Protein AF-A0A9X9LAM5-F1 (afdb_monomer_lite)

Sequence (145 aa):
MKDALPVPGVVKYIASQLVYQTNGHLGNLDLSGADPWDLKADDHNITQGSNYHLMNLPSLERNRFLFRITMTPCGRKIDTCGSTLDFVAGIRDAIKAHQGLVDISILHGEISEENITLKDPTTDDDSHGMLIDFDCSVKSKGNVA

InterPro domains:
  IPR011009 Protein kinase-like domain superfamily [SSF56112] (88-140)
  IPR040976 Fungal-type protein kinase [PF17667] (61-141)

Secondary structure (DSSP, 8-state):
-GGGTTSTTBPEEEEEEEEEETHHHHTT---TT---------STTS-------------TT---EEEEEEEES--EEGGG-SSHHHHHHHHHHHHHHHHHHHHTTEE-S---GGGEEE---BTTB---EEE---TT-EE------

Structure (mmCIF, N/CA/C/O backbone):
data_AF-A0A9X9LAM5-F1
#
_entry.id   AF-A0A9X9LAM5-F1
#
loop_
_atom_site.group_PDB
_atom_site.id
_atom_site.type_symbol
_atom_site.label_atom_id
_atom_site.label_alt_id
_atom_site.label_comp_id
_atom_site.label_asym_id
_atom_site.label_entity_id
_atom_site.label_seq_id
_atom_site.pdbx_PDB_ins_code
_atom_site.Cartn_x
_atom_site.Cartn_y
_atom_site.Cartn_z
_atom_site.occupancy
_atom_site.B_iso_or_equiv
_atom_site.auth_seq_id
_atom_site.auth_comp_id
_atom_site.auth_asym_id
_atom_site.auth_atom_id
_atom_site.pdbx_PDB_model_num
ATOM 1 N N . MET A 1 1 ? -4.307 -4.038 -8.583 1.00 65.81 1 MET A N 1
ATOM 2 C CA . MET A 1 1 ? -4.343 -2.731 -7.892 1.00 65.81 1 MET A CA 1
ATOM 3 C C . MET A 1 1 ? -5.455 -1.800 -8.376 1.00 65.81 1 MET A C 1
ATOM 5 O O . MET A 1 1 ? -6.182 -1.320 -7.524 1.00 65.81 1 MET A O 1
ATOM 9 N N . LYS A 1 2 ? -5.663 -1.556 -9.686 1.00 79.06 2 LYS A N 1
ATOM 10 C CA . LYS A 1 2 ? -6.819 -0.741 -10.145 1.00 79.06 2 LYS A CA 1
ATOM 11 C C . LYS A 1 2 ? -8.158 -1.232 -9.578 1.00 79.06 2 LYS A C 1
ATOM 13 O O . LYS A 1 2 ? -8.992 -0.425 -9.199 1.00 79.06 2 LYS A O 1
ATOM 18 N N . ASP A 1 3 ? -8.303 -2.547 -9.452 1.00 84.94 3 ASP A N 1
ATOM 19 C CA . ASP A 1 3 ? -9.497 -3.183 -8.888 1.00 84.94 3 ASP A CA 1
ATOM 20 C C . ASP A 1 3 ? -9.655 -2.968 -7.374 1.00 84.94 3 ASP A C 1
ATOM 22 O O . ASP A 1 3 ? -10.760 -3.070 -6.866 1.00 84.94 3 ASP A O 1
ATOM 26 N N . ALA A 1 4 ? -8.568 -2.656 -6.662 1.00 85.44 4 ALA A N 1
ATOM 27 C CA . ALA A 1 4 ? -8.554 -2.420 -5.219 1.00 85.44 4 ALA A CA 1
ATOM 28 C C . ALA A 1 4 ? -8.877 -0.962 -4.841 1.00 85.44 4 ALA A C 1
ATOM 30 O O . ALA A 1 4 ? -9.205 -0.690 -3.693 1.00 85.44 4 ALA A O 1
ATOM 31 N N . LEU A 1 5 ? -8.809 -0.028 -5.801 1.00 84.94 5 LEU A N 1
ATOM 32 C CA . LEU A 1 5 ? -9.062 1.404 -5.585 1.00 84.94 5 LEU A CA 1
ATOM 33 C C . LEU A 1 5 ? -10.419 1.745 -4.938 1.00 84.94 5 LEU A C 1
ATOM 35 O O . LEU A 1 5 ? -10.466 2.746 -4.228 1.00 84.94 5 LEU A O 1
ATOM 39 N N . PRO A 1 6 ? -11.518 0.998 -5.170 1.00 87.88 6 PRO A N 1
ATOM 40 C CA . PRO A 1 6 ? -12.796 1.292 -4.524 1.00 87.88 6 PRO A CA 1
ATOM 41 C C . PRO A 1 6 ? -12.839 0.961 -3.026 1.00 87.88 6 PRO A C 1
ATOM 43 O O . PRO A 1 6 ? -13.796 1.353 -2.365 1.00 87.88 6 PRO A O 1
ATOM 46 N N . VAL A 1 7 ? -11.862 0.217 -2.494 1.00 91.56 7 VAL A N 1
ATOM 47 C CA . VAL A 1 7 ? -11.896 -0.285 -1.116 1.00 91.56 7 VAL A CA 1
ATOM 48 C C . VAL A 1 7 ? -11.420 0.797 -0.136 1.00 91.56 7 VAL A C 1
ATOM 50 O O . VAL A 1 7 ? -10.284 1.266 -0.251 1.00 91.56 7 VAL A O 1
ATOM 53 N N . PRO A 1 8 ? -12.239 1.189 0.859 1.00 91.94 8 PRO A N 1
ATOM 54 C CA . PRO A 1 8 ? -11.815 2.119 1.901 1.00 91.94 8 PRO A CA 1
ATOM 55 C C . PRO A 1 8 ? -10.593 1.607 2.672 1.00 91.94 8 PRO A C 1
ATOM 57 O O . PRO A 1 8 ? -10.478 0.417 2.960 1.00 91.94 8 PRO A O 1
ATOM 60 N N . GLY A 1 9 ? -9.674 2.511 3.012 1.00 91.69 9 GLY A N 1
ATOM 61 C CA . GLY A 1 9 ? -8.427 2.157 3.696 1.00 91.69 9 GLY A CA 1
ATOM 62 C C . GLY A 1 9 ? -7.372 1.499 2.795 1.00 91.69 9 GLY A C 1
ATOM 63 O O . GLY A 1 9 ? -6.294 1.168 3.276 1.00 91.69 9 GLY A O 1
ATOM 64 N N . VAL A 1 10 ? -7.621 1.346 1.490 1.00 93.38 10 VAL A N 1
ATOM 65 C CA . VAL A 1 10 ? -6.573 1.043 0.506 1.00 93.38 10 VAL A CA 1
ATOM 66 C C . VAL A 1 10 ? -6.015 2.340 -0.063 1.00 93.38 10 VAL A C 1
ATOM 68 O O . VAL A 1 10 ? -6.746 3.289 -0.350 1.00 93.38 10 VAL A O 1
ATOM 71 N N . VAL A 1 11 ? -4.700 2.384 -0.249 1.00 92.06 11 VAL A N 1
ATOM 72 C CA . VAL A 1 11 ? -4.032 3.548 -0.819 1.00 92.06 11 VAL A CA 1
ATOM 73 C C . VAL A 1 11 ? -4.478 3.890 -2.233 1.00 92.06 11 VAL A C 1
ATOM 75 O O . VAL A 1 11 ? -4.564 3.045 -3.128 1.00 92.06 11 VAL A O 1
ATOM 78 N N . LYS A 1 12 ? -4.708 5.185 -2.459 1.00 90.44 12 LYS A N 1
ATOM 79 C CA . LYS A 1 12 ? -5.106 5.698 -3.761 1.00 90.44 12 LYS A CA 1
ATOM 80 C C . LYS A 1 12 ? -3.877 6.042 -4.590 1.00 90.44 12 LYS A C 1
ATOM 82 O O . LYS A 1 12 ? -3.118 6.958 -4.277 1.00 90.44 12 LYS A O 1
ATOM 87 N N . TYR A 1 13 ? -3.723 5.341 -5.703 1.00 88.31 13 TYR A N 1
ATOM 88 C CA . TYR A 1 13 ? -2.733 5.663 -6.723 1.00 88.31 13 TYR A CA 1
ATOM 89 C C . TYR A 1 13 ? -3.216 6.822 -7.597 1.00 88.31 13 TYR A C 1
ATOM 91 O O . TYR A 1 13 ? -4.317 6.778 -8.144 1.00 88.31 13 TYR A O 1
ATOM 99 N N . ILE A 1 14 ? -2.378 7.847 -7.749 1.00 90.50 14 ILE A N 1
ATOM 100 C CA . ILE A 1 14 ? -2.637 9.007 -8.612 1.00 90.50 14 ILE A CA 1
ATOM 101 C C . ILE A 1 14 ? -2.035 8.770 -9.995 1.00 90.50 14 ILE A C 1
ATOM 103 O O . ILE A 1 14 ? -2.709 8.942 -11.008 1.00 90.50 14 ILE A O 1
ATOM 107 N N . ALA A 1 15 ? -0.756 8.395 -10.039 1.00 90.81 15 ALA A N 1
ATOM 108 C CA . ALA A 1 15 ? -0.011 8.259 -11.281 1.00 90.81 15 ALA A CA 1
ATOM 109 C C . ALA A 1 15 ? 1.136 7.254 -11.143 1.00 90.81 15 ALA A C 1
ATOM 111 O O . ALA A 1 15 ? 1.666 7.026 -10.055 1.00 90.81 15 ALA A O 1
ATOM 112 N N . SER A 1 16 ? 1.547 6.696 -12.278 1.00 91.19 16 SER A N 1
ATOM 113 C CA . SER A 1 16 ? 2.743 5.869 -12.414 1.00 91.19 16 SER A CA 1
ATOM 114 C C . SER A 1 16 ? 3.532 6.327 -13.633 1.00 91.19 16 SER A C 1
ATOM 116 O O . SER A 1 16 ? 2.947 6.542 -14.696 1.00 91.19 16 SER A O 1
ATOM 118 N N . GLN A 1 17 ? 4.847 6.433 -13.507 1.00 95.12 17 GLN A N 1
ATOM 119 C CA . GLN A 1 17 ? 5.741 6.851 -14.577 1.00 95.12 17 GLN A CA 1
ATOM 120 C C . GLN A 1 17 ? 6.937 5.909 -14.664 1.00 95.12 17 GLN A C 1
ATOM 122 O O . GLN A 1 17 ? 7.624 5.692 -13.670 1.00 95.12 17 GLN A O 1
ATOM 127 N N . LEU A 1 18 ? 7.224 5.393 -15.860 1.00 93.75 18 LEU A N 1
ATOM 128 C CA . LEU A 1 18 ? 8.497 4.732 -16.134 1.00 93.75 18 LEU A CA 1
ATOM 129 C C . LEU A 1 18 ? 9.602 5.795 -16.153 1.00 93.75 18 LEU A C 1
ATOM 131 O O . LEU A 1 18 ? 9.566 6.714 -16.969 1.00 93.75 18 LEU A O 1
ATOM 135 N N . VAL A 1 19 ? 10.554 5.685 -15.233 1.00 94.19 19 VAL A N 1
ATOM 136 C CA . VAL A 1 19 ? 11.710 6.586 -15.132 1.00 94.19 19 VAL A CA 1
ATOM 137 C C . VAL A 1 19 ? 12.876 6.039 -15.944 1.00 94.19 19 VAL A C 1
ATOM 139 O O . VAL A 1 19 ? 13.576 6.802 -16.601 1.00 94.19 19 VAL A O 1
ATOM 142 N N . TYR A 1 20 ? 13.088 4.722 -15.898 1.00 89.75 20 TYR A N 1
ATOM 143 C CA . TYR A 1 20 ? 14.235 4.090 -16.539 1.00 89.75 20 TYR A CA 1
ATOM 144 C C . TYR A 1 20 ? 13.970 2.623 -16.883 1.00 89.75 20 TYR A C 1
ATOM 146 O O . TYR A 1 20 ? 13.255 1.930 -16.161 1.00 89.75 20 TYR A O 1
ATOM 154 N N . GLN A 1 21 ? 14.593 2.144 -17.959 1.00 90.75 21 GLN A N 1
ATOM 155 C CA . GLN A 1 21 ? 14.597 0.742 -18.365 1.00 90.75 21 GLN A CA 1
ATOM 156 C C . GLN A 1 21 ? 16.011 0.343 -18.802 1.00 90.75 21 GLN A C 1
ATOM 158 O O . GLN A 1 21 ? 16.584 0.978 -19.688 1.00 90.75 21 GLN A O 1
ATOM 163 N N . THR A 1 22 ? 16.573 -0.718 -18.218 1.00 84.62 22 THR A N 1
ATOM 164 C CA . THR A 1 22 ? 17.973 -1.112 -18.477 1.00 84.62 22 THR A CA 1
ATOM 165 C C . THR A 1 22 ? 18.224 -1.469 -19.936 1.00 84.62 22 THR A C 1
ATOM 167 O O . THR A 1 22 ? 19.259 -1.094 -20.485 1.00 84.62 22 THR A O 1
ATOM 170 N N . ASN A 1 23 ? 17.273 -2.128 -20.606 1.00 81.81 23 ASN A N 1
ATOM 171 C CA . ASN A 1 23 ? 17.464 -2.526 -22.002 1.00 81.81 23 ASN A CA 1
ATOM 172 C C . ASN A 1 23 ? 17.602 -1.336 -22.957 1.00 81.81 23 ASN A C 1
ATOM 174 O O . ASN A 1 23 ? 18.235 -1.487 -23.997 1.00 81.81 23 ASN A O 1
ATOM 178 N N . GLY A 1 24 ? 17.078 -0.155 -22.608 1.00 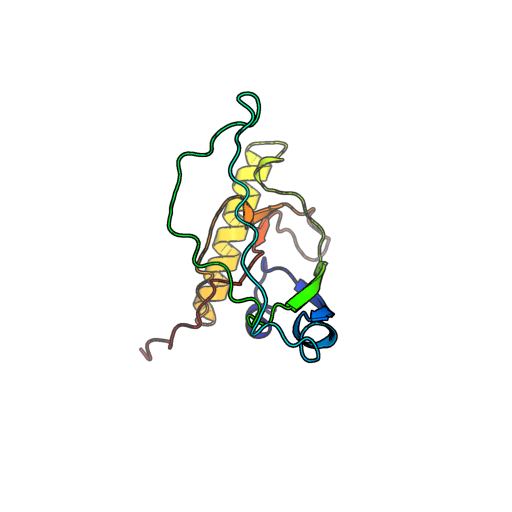78.88 24 GLY A N 1
ATOM 179 C CA . GLY A 1 24 ? 17.225 1.043 -23.439 1.00 78.88 24 GLY A CA 1
ATOM 180 C C . GLY A 1 24 ? 18.682 1.482 -23.629 1.00 78.88 24 GLY A C 1
ATOM 181 O O . GLY A 1 24 ? 19.004 2.093 -24.642 1.00 78.88 24 GLY A O 1
ATOM 182 N N . HIS A 1 25 ? 19.568 1.138 -22.688 1.00 71.31 25 HIS A N 1
ATOM 183 C CA . HIS A 1 25 ? 20.993 1.483 -22.746 1.00 71.31 25 HIS A CA 1
ATOM 184 C C . HIS A 1 25 ? 21.895 0.262 -22.936 1.00 71.31 25 HIS A C 1
ATOM 186 O O . HIS A 1 25 ? 22.922 0.365 -23.599 1.00 71.31 25 HIS A O 1
ATOM 192 N N . LEU A 1 26 ? 21.510 -0.892 -22.380 1.00 73.62 26 LEU A N 1
ATOM 193 C CA . LEU A 1 26 ? 22.290 -2.128 -22.473 1.00 73.62 26 LEU A CA 1
ATOM 194 C C . LEU A 1 26 ? 22.044 -2.901 -23.772 1.00 73.62 26 LEU A C 1
ATOM 196 O O . LEU A 1 26 ? 22.901 -3.675 -24.174 1.00 73.62 26 LEU A O 1
ATOM 200 N N . GLY A 1 27 ? 20.909 -2.694 -24.449 1.00 69.44 27 GLY A N 1
ATOM 201 C CA . GLY A 1 27 ? 20.518 -3.492 -25.619 1.00 69.44 27 GLY A CA 1
ATOM 202 C C . GLY A 1 27 ? 21.451 -3.379 -26.831 1.00 69.44 27 GLY A C 1
ATOM 203 O O . GLY A 1 27 ? 21.401 -4.236 -27.704 1.00 69.44 27 GLY A O 1
ATOM 204 N N . ASN A 1 28 ? 22.307 -2.353 -26.871 1.00 71.19 28 ASN A N 1
ATOM 205 C CA . ASN A 1 28 ? 23.302 -2.144 -27.930 1.00 71.19 28 ASN A CA 1
ATOM 206 C C . ASN A 1 28 ? 24.732 -2.514 -27.498 1.00 71.19 28 ASN A C 1
ATOM 208 O O . ASN A 1 28 ? 25.666 -2.315 -28.272 1.00 71.19 28 ASN A O 1
ATOM 212 N N . LEU A 1 29 ? 24.925 -2.982 -26.262 1.00 72.12 29 LEU A N 1
ATOM 213 C CA . LEU A 1 29 ? 26.231 -3.407 -25.768 1.00 72.12 29 LEU A CA 1
ATOM 214 C C . LEU A 1 29 ? 26.404 -4.901 -26.042 1.00 72.12 29 LEU A C 1
ATOM 216 O O . LEU A 1 29 ? 25.594 -5.714 -25.600 1.00 72.12 29 LEU A O 1
ATOM 220 N N . ASP A 1 30 ? 27.472 -5.259 -26.752 1.00 74.00 30 ASP A N 1
ATOM 221 C CA . ASP A 1 30 ? 27.915 -6.647 -26.835 1.00 74.00 30 ASP A CA 1
ATOM 222 C C . ASP A 1 30 ? 28.665 -7.000 -25.549 1.00 74.00 30 ASP A C 1
ATOM 224 O O . ASP A 1 30 ? 29.711 -6.433 -25.232 1.00 74.00 30 ASP A O 1
ATOM 228 N N . LEU A 1 31 ? 28.079 -7.911 -24.784 1.00 69.56 31 LEU A N 1
ATOM 229 C CA . LEU A 1 31 ? 28.568 -8.345 -23.481 1.00 69.56 31 LEU A CA 1
ATOM 230 C C . LEU A 1 31 ? 29.032 -9.804 -23.522 1.00 69.56 31 LEU A C 1
ATOM 232 O O . LEU A 1 31 ? 29.341 -10.376 -22.482 1.00 69.56 31 LEU A O 1
ATOM 236 N N . SER A 1 32 ? 29.104 -10.400 -24.718 1.00 71.31 32 SER A N 1
ATOM 237 C CA . SER A 1 32 ? 29.552 -11.782 -24.918 1.00 71.31 32 SER A CA 1
ATOM 238 C C . SER A 1 32 ? 31.000 -12.015 -24.473 1.00 71.31 32 SER A C 1
ATOM 240 O O . SER A 1 32 ? 31.347 -13.131 -24.096 1.00 71.31 32 SER A O 1
ATOM 242 N N . GLY A 1 33 ? 31.827 -10.962 -24.479 1.00 67.88 33 GLY A N 1
ATOM 243 C CA . GLY A 1 33 ? 33.208 -10.972 -23.986 1.00 67.88 33 GLY A CA 1
ATOM 244 C C . GLY A 1 33 ? 33.407 -10.309 -22.620 1.00 67.88 33 GLY A C 1
ATOM 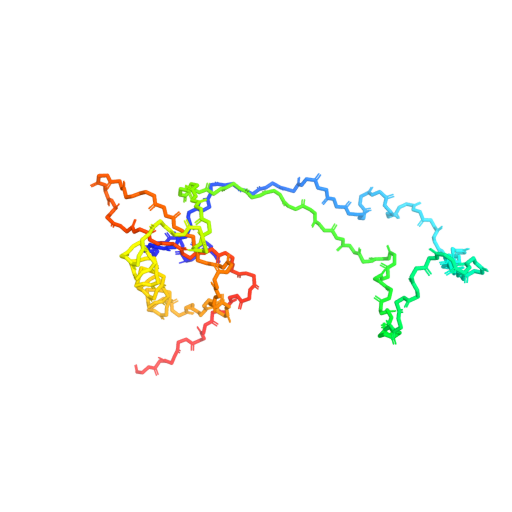245 O O . GLY A 1 33 ? 34.545 -10.022 -22.259 1.00 67.88 33 GLY A O 1
ATOM 246 N N . ALA A 1 34 ? 32.335 -9.986 -21.891 1.00 67.38 34 ALA A N 1
ATOM 247 C CA . ALA A 1 34 ? 32.446 -9.349 -20.584 1.00 67.38 34 ALA A CA 1
ATOM 248 C C . ALA A 1 34 ? 32.677 -10.399 -19.487 1.00 67.38 34 ALA A C 1
ATOM 250 O O . ALA A 1 34 ? 31.783 -11.187 -19.177 1.00 67.38 34 ALA A O 1
ATOM 251 N N . ASP A 1 35 ? 33.849 -10.364 -18.856 1.00 64.75 35 ASP A N 1
ATOM 252 C CA . ASP A 1 35 ? 34.126 -11.172 -17.670 1.00 64.75 35 ASP A CA 1
ATOM 253 C C . ASP A 1 35 ? 33.551 -10.499 -16.407 1.00 64.75 35 ASP A C 1
ATOM 255 O O . ASP A 1 35 ? 33.698 -9.282 -16.224 1.00 64.75 35 ASP A O 1
ATOM 259 N N . PRO A 1 36 ? 32.893 -11.251 -15.505 1.00 63.66 36 PRO A N 1
ATOM 260 C CA . PRO A 1 36 ? 32.488 -10.731 -14.207 1.00 63.66 36 PRO A CA 1
ATOM 261 C C . PRO A 1 36 ? 33.704 -10.233 -13.423 1.00 63.66 36 PRO A C 1
ATOM 263 O O . PRO A 1 36 ? 34.707 -10.933 -13.294 1.00 63.66 36 PRO A O 1
ATOM 266 N N . TRP A 1 37 ? 33.600 -9.033 -12.856 1.00 59.88 37 TRP A N 1
ATOM 267 C CA . TRP A 1 37 ? 34.627 -8.510 -11.962 1.00 59.88 37 TRP A CA 1
ATOM 268 C C . TRP A 1 37 ? 34.622 -9.323 -10.664 1.00 59.88 37 TRP A C 1
ATOM 270 O O . TRP A 1 37 ? 33.724 -9.171 -9.834 1.00 59.88 37 TRP A O 1
ATOM 280 N N . ASP A 1 38 ? 35.620 -10.188 -10.494 1.00 61.12 38 ASP A N 1
ATOM 281 C CA . ASP A 1 38 ? 35.855 -10.921 -9.251 1.00 61.12 38 ASP A CA 1
ATOM 282 C C . ASP A 1 38 ? 36.633 -10.022 -8.280 1.00 61.12 38 ASP A C 1
ATOM 284 O O . ASP A 1 38 ? 37.861 -9.918 -8.330 1.00 61.12 38 ASP A O 1
ATOM 288 N N . LEU A 1 39 ? 35.903 -9.307 -7.420 1.00 59.97 39 LEU A N 1
ATOM 289 C CA . LEU A 1 39 ? 36.478 -8.547 -6.309 1.00 59.97 39 LEU A CA 1
ATOM 290 C C . LEU A 1 39 ? 36.966 -9.525 -5.233 1.00 59.97 39 LEU A C 1
ATOM 292 O O . LEU A 1 39 ? 36.333 -9.709 -4.192 1.00 59.97 39 LEU A O 1
ATOM 296 N N . LYS A 1 40 ? 38.118 -10.152 -5.472 1.00 55.47 40 LYS A N 1
ATOM 297 C CA . LYS A 1 40 ? 38.845 -10.850 -4.414 1.00 55.47 40 LYS A CA 1
ATOM 298 C C . LYS A 1 40 ? 39.429 -9.804 -3.475 1.00 55.47 40 LYS A C 1
ATOM 300 O O . LYS A 1 40 ? 40.325 -9.049 -3.841 1.00 55.47 40 LYS A O 1
ATOM 305 N N . ALA A 1 41 ? 38.868 -9.720 -2.274 1.00 52.34 41 ALA A N 1
ATOM 306 C CA . ALA A 1 41 ? 39.404 -8.889 -1.208 1.00 52.34 41 ALA A CA 1
ATOM 307 C C . ALA A 1 41 ? 40.733 -9.491 -0.718 1.00 52.34 41 ALA A C 1
ATOM 309 O O . ALA A 1 41 ? 40.735 -10.317 0.193 1.00 52.34 41 ALA A O 1
ATOM 310 N N . ASP A 1 42 ? 41.848 -9.089 -1.331 1.00 56.91 42 ASP A N 1
ATOM 311 C CA . ASP A 1 42 ? 43.199 -9.385 -0.827 1.00 56.91 42 ASP A CA 1
ATOM 312 C C . ASP A 1 42 ? 43.625 -8.428 0.305 1.00 56.91 42 ASP A C 1
ATOM 314 O O . ASP A 1 42 ? 44.607 -8.686 0.998 1.00 56.91 42 ASP A O 1
ATOM 318 N N . ASP A 1 43 ? 42.856 -7.366 0.573 1.00 53.44 43 ASP A N 1
ATOM 319 C CA . ASP A 1 43 ? 43.098 -6.471 1.705 1.00 53.44 43 ASP A CA 1
ATOM 320 C C . ASP A 1 43 ? 42.287 -6.894 2.938 1.00 53.44 43 ASP A C 1
ATOM 322 O O . ASP A 1 43 ? 41.056 -6.831 2.969 1.00 53.44 43 ASP A O 1
ATOM 326 N N . HIS A 1 44 ? 43.002 -7.257 4.006 1.00 54.00 44 HIS A N 1
ATOM 327 C CA . HIS A 1 44 ? 42.494 -7.689 5.318 1.00 54.00 44 HIS A CA 1
ATOM 328 C C . HIS A 1 44 ? 41.610 -6.672 6.079 1.00 54.00 44 HIS A C 1
ATOM 330 O O . HIS A 1 44 ? 41.291 -6.900 7.244 1.00 54.00 44 HIS A O 1
ATOM 336 N N . ASN A 1 45 ? 41.195 -5.567 5.452 1.00 52.97 45 ASN A N 1
ATOM 337 C CA . ASN A 1 45 ? 40.407 -4.498 6.076 1.00 52.97 45 ASN A CA 1
ATOM 338 C C . ASN A 1 45 ? 39.007 -4.303 5.471 1.00 52.97 45 ASN A C 1
ATOM 340 O O . ASN A 1 45 ? 38.292 -3.393 5.890 1.00 52.97 45 ASN A O 1
ATOM 344 N N . ILE A 1 46 ? 38.582 -5.144 4.523 1.00 55.84 46 ILE A N 1
ATOM 345 C CA . ILE A 1 46 ? 37.199 -5.146 4.025 1.00 55.84 46 ILE A CA 1
ATOM 346 C C . ILE A 1 46 ? 36.491 -6.381 4.579 1.00 55.84 46 ILE A C 1
ATOM 348 O O . ILE A 1 46 ? 36.976 -7.504 4.460 1.00 55.84 46 ILE A O 1
ATOM 352 N N . THR A 1 47 ? 35.352 -6.170 5.239 1.00 51.25 47 THR A N 1
ATOM 353 C CA . THR A 1 47 ? 34.580 -7.222 5.904 1.00 51.25 47 THR A CA 1
ATOM 354 C C . THR A 1 47 ? 34.209 -8.314 4.898 1.00 51.25 47 THR A C 1
ATOM 356 O O . THR A 1 47 ? 33.456 -8.070 3.956 1.00 51.25 47 THR A O 1
ATOM 359 N N . GLN A 1 48 ? 34.733 -9.527 5.090 1.00 46.69 48 GLN A N 1
ATOM 360 C CA . GLN A 1 48 ? 34.345 -10.689 4.296 1.00 46.69 48 GLN A CA 1
ATOM 361 C C . GLN A 1 48 ? 32.915 -11.093 4.666 1.00 46.69 48 GLN A C 1
ATOM 363 O O . GLN A 1 48 ? 32.669 -11.689 5.714 1.00 46.69 48 GLN A O 1
ATOM 368 N N . GLY A 1 49 ? 31.955 -10.761 3.804 1.00 41.72 49 GLY A N 1
ATOM 369 C CA . GLY A 1 49 ? 30.608 -11.316 3.877 1.00 41.72 49 GLY A CA 1
ATOM 370 C C . GLY A 1 49 ? 30.641 -12.795 3.494 1.00 41.72 49 GLY A C 1
ATOM 371 O O . GLY A 1 49 ? 30.657 -13.135 2.316 1.00 41.72 49 GLY A O 1
ATOM 372 N N . SER A 1 50 ? 30.648 -13.688 4.480 1.00 38.28 50 SER A N 1
ATOM 373 C CA . SER A 1 50 ? 30.697 -15.148 4.317 1.00 38.28 50 SER A CA 1
ATOM 374 C C . SER A 1 50 ? 29.345 -15.776 3.946 1.00 38.28 50 SER A C 1
ATOM 376 O O . SER A 1 50 ? 28.999 -16.854 4.418 1.00 38.28 50 SER A O 1
ATOM 378 N N . ASN A 1 51 ? 28.580 -15.128 3.067 1.00 38.22 51 ASN A N 1
ATOM 379 C CA . ASN A 1 51 ? 27.394 -15.721 2.455 1.00 38.22 51 ASN A CA 1
ATOM 380 C C . ASN A 1 51 ? 27.590 -15.790 0.943 1.00 38.22 51 ASN A C 1
ATOM 382 O O . ASN A 1 51 ? 27.059 -14.987 0.181 1.00 38.22 51 ASN A O 1
ATOM 386 N N . TYR A 1 52 ? 28.320 -16.817 0.512 1.00 42.97 52 TYR A N 1
ATOM 387 C CA . TYR A 1 52 ? 28.244 -17.357 -0.842 1.00 42.97 52 TYR A CA 1
ATOM 388 C C . TYR A 1 52 ? 26.886 -18.056 -1.035 1.00 42.97 52 TYR A C 1
ATOM 390 O O . TYR A 1 52 ? 26.803 -19.211 -1.440 1.00 42.97 52 TYR A O 1
ATOM 398 N N . HIS A 1 53 ? 25.774 -17.364 -0.779 1.00 41.06 53 HIS A N 1
ATOM 399 C CA . HIS A 1 53 ? 24.572 -17.737 -1.501 1.00 41.06 53 HIS A CA 1
ATOM 400 C C . HIS A 1 53 ? 24.912 -17.412 -2.944 1.00 41.06 53 HIS A C 1
ATOM 402 O O . HIS A 1 53 ? 25.002 -16.230 -3.267 1.00 41.06 53 HIS A O 1
ATOM 408 N N . LEU A 1 54 ? 25.218 -18.451 -3.735 1.00 41.28 54 LEU A N 1
ATOM 409 C CA . LEU A 1 54 ? 25.500 -18.400 -5.165 1.00 41.28 54 LEU A CA 1
ATOM 410 C C . LEU A 1 54 ? 24.682 -17.245 -5.729 1.00 41.28 54 LEU A C 1
ATOM 412 O O . LEU A 1 54 ? 23.450 -17.343 -5.792 1.00 41.28 54 LEU A O 1
ATOM 416 N N . MET A 1 55 ? 25.333 -16.100 -5.962 1.00 41.09 55 MET A N 1
ATOM 417 C CA . MET A 1 55 ? 24.640 -14.979 -6.554 1.00 41.09 55 MET A CA 1
ATOM 418 C C . MET A 1 55 ? 24.215 -15.556 -7.891 1.00 41.09 55 MET A C 1
ATOM 420 O O . MET A 1 55 ? 25.057 -15.824 -8.746 1.00 41.09 55 MET A O 1
ATOM 424 N N . ASN A 1 56 ? 22.916 -15.793 -8.064 1.00 45.25 56 ASN A N 1
ATOM 425 C CA . ASN A 1 56 ? 22.317 -15.684 -9.376 1.00 45.25 56 ASN A CA 1
ATOM 426 C C . ASN A 1 56 ? 22.623 -14.247 -9.773 1.00 45.25 56 ASN A C 1
ATOM 428 O O . ASN A 1 56 ? 21.824 -13.354 -9.485 1.00 45.25 56 ASN A O 1
ATOM 432 N N . LEU A 1 57 ? 23.839 -14.016 -10.287 1.00 47.84 57 LEU A N 1
ATOM 433 C CA . LEU A 1 57 ? 24.275 -12.741 -10.804 1.00 47.84 57 LEU A CA 1
ATOM 434 C C . LEU A 1 57 ? 23.134 -12.375 -11.739 1.00 47.84 57 LEU A C 1
ATOM 436 O O . LEU A 1 57 ? 22.859 -13.161 -12.652 1.00 47.84 57 LEU A O 1
ATOM 440 N N . PRO A 1 58 ? 22.354 -11.321 -11.440 1.00 52.22 58 PRO A N 1
ATOM 441 C CA . PRO A 1 58 ? 21.242 -10.979 -12.298 1.00 52.22 58 PRO A CA 1
ATOM 442 C C . PRO A 1 58 ? 21.875 -10.814 -13.664 1.00 52.22 58 PRO A C 1
ATOM 444 O O . PRO A 1 58 ? 22.765 -9.969 -13.797 1.00 52.22 58 PRO A O 1
ATOM 447 N N . SER A 1 59 ? 21.506 -11.697 -14.600 1.00 57.31 59 SER A N 1
ATOM 448 C CA . SER A 1 59 ? 22.135 -11.735 -15.911 1.00 57.31 59 SER A CA 1
ATOM 449 C C . SER A 1 59 ? 22.190 -10.302 -16.407 1.00 57.31 59 SER A C 1
ATOM 451 O O . SER A 1 59 ? 21.254 -9.527 -16.184 1.00 57.31 59 SER A O 1
ATOM 453 N N . LEU A 1 60 ? 23.301 -9.898 -17.013 1.00 59.03 60 LEU A N 1
ATOM 454 C CA . LEU A 1 60 ? 23.403 -8.543 -17.551 1.00 59.03 60 LEU A CA 1
ATOM 455 C C . LEU A 1 60 ? 22.299 -8.276 -18.606 1.00 59.03 60 LEU A C 1
ATOM 457 O O . LEU A 1 60 ? 21.960 -7.136 -18.899 1.00 59.03 60 LEU A O 1
ATOM 461 N N . GLU A 1 61 ? 21.664 -9.354 -19.071 1.00 64.75 61 GLU A N 1
ATOM 462 C CA . GLU A 1 61 ? 20.467 -9.452 -19.906 1.00 64.75 61 GLU A CA 1
ATOM 463 C C . GLU A 1 61 ? 19.130 -9.177 -19.181 1.00 64.75 61 GLU A C 1
ATOM 465 O O . GLU A 1 61 ? 18.089 -9.027 -19.826 1.00 64.75 61 GLU A O 1
ATOM 470 N N . ARG A 1 62 ? 19.098 -9.137 -17.841 1.00 74.50 62 ARG A N 1
ATOM 471 C CA . ARG A 1 62 ? 17.863 -8.937 -17.073 1.00 74.50 62 ARG A CA 1
ATOM 472 C C . ARG A 1 62 ? 17.371 -7.509 -17.255 1.00 74.50 62 ARG A C 1
ATOM 474 O O . ARG A 1 62 ? 17.903 -6.570 -16.663 1.00 74.50 62 ARG A O 1
ATOM 481 N N . ASN A 1 63 ? 16.271 -7.375 -17.987 1.00 84.19 63 ASN A N 1
ATOM 482 C CA . ASN A 1 63 ? 15.585 -6.105 -18.160 1.00 84.19 63 ASN A CA 1
ATOM 483 C C . ASN A 1 63 ? 14.937 -5.649 -16.845 1.00 84.19 63 ASN A C 1
ATOM 485 O O . ASN A 1 63 ? 13.994 -6.276 -16.357 1.00 84.19 63 ASN A O 1
ATOM 489 N N . ARG A 1 64 ? 15.446 -4.565 -16.258 1.00 87.00 64 ARG A N 1
ATOM 490 C CA . ARG A 1 64 ? 14.904 -3.939 -15.051 1.00 87.00 64 ARG A CA 1
ATOM 491 C C . ARG A 1 64 ? 14.226 -2.633 -15.413 1.00 87.00 64 ARG A C 1
ATOM 493 O O . ARG A 1 64 ? 14.676 -1.901 -16.293 1.00 87.00 64 ARG A O 1
ATOM 500 N N . PHE A 1 65 ? 13.177 -2.328 -14.666 1.00 90.94 65 PHE A N 1
ATOM 501 C CA . PHE A 1 65 ? 12.381 -1.127 -14.829 1.00 90.94 65 PHE A CA 1
ATOM 502 C C . PHE A 1 65 ? 12.392 -0.357 -13.516 1.00 90.94 65 PHE A C 1
ATOM 504 O O . PHE A 1 65 ? 12.178 -0.939 -12.455 1.00 90.94 65 PHE A O 1
ATOM 511 N N . LEU A 1 66 ? 12.627 0.948 -13.592 1.00 91.75 66 LEU A N 1
ATOM 512 C CA . LEU A 1 66 ? 12.436 1.867 -12.482 1.00 91.75 66 LEU A CA 1
ATOM 513 C C . LEU A 1 66 ? 11.137 2.622 -12.724 1.00 91.75 66 LEU A C 1
ATOM 515 O O . LEU A 1 66 ? 11.054 3.439 -13.645 1.00 91.75 66 LEU A O 1
ATOM 519 N N . PHE A 1 67 ? 10.137 2.364 -11.892 1.00 92.31 67 PHE A N 1
ATOM 520 C CA . PHE A 1 67 ? 8.888 3.110 -11.901 1.00 92.31 67 PHE A CA 1
ATOM 521 C C . PHE A 1 67 ? 8.855 4.095 -10.739 1.00 92.31 67 PHE A C 1
ATOM 523 O O . PHE A 1 67 ? 9.261 3.781 -9.624 1.00 92.31 67 PHE A O 1
ATOM 530 N N . ARG A 1 68 ? 8.333 5.290 -11.005 1.00 93.75 68 ARG A N 1
ATOM 531 C CA . ARG A 1 68 ? 7.906 6.237 -9.984 1.00 93.75 68 ARG A CA 1
ATOM 532 C C . ARG A 1 68 ? 6.400 6.157 -9.852 1.00 93.75 68 ARG A C 1
ATOM 534 O O . ARG A 1 68 ? 5.676 6.271 -10.838 1.00 93.75 68 ARG A O 1
ATOM 541 N N . ILE A 1 69 ? 5.953 6.016 -8.621 1.00 90.69 69 ILE A N 1
ATOM 542 C CA . ILE A 1 69 ? 4.552 5.935 -8.254 1.00 90.69 69 ILE A CA 1
ATOM 543 C C . ILE A 1 69 ? 4.212 7.158 -7.399 1.00 90.69 69 ILE A C 1
ATOM 545 O O . ILE A 1 69 ? 4.994 7.565 -6.543 1.00 90.69 69 ILE A O 1
ATOM 549 N N . THR A 1 70 ? 3.052 7.760 -7.643 1.00 92.31 70 THR A N 1
ATOM 550 C CA . THR A 1 70 ? 2.516 8.865 -6.842 1.00 92.31 70 THR A CA 1
ATOM 551 C C . THR A 1 70 ? 1.189 8.440 -6.235 1.00 92.31 70 THR A C 1
ATOM 553 O O . THR A 1 70 ? 0.312 7.950 -6.949 1.00 92.31 70 THR A O 1
ATOM 556 N N . MET A 1 71 ? 1.048 8.618 -4.923 1.00 90.88 71 MET A N 1
ATOM 557 C CA . MET A 1 71 ? -0.049 8.076 -4.117 1.00 90.88 71 MET A CA 1
ATOM 558 C C . MET A 1 71 ? -0.564 9.117 -3.122 1.00 90.88 71 MET A C 1
ATOM 560 O O . MET A 1 71 ? 0.129 10.088 -2.820 1.00 90.88 71 MET A O 1
ATOM 564 N N . THR A 1 72 ? -1.788 8.922 -2.636 1.00 89.75 72 THR A N 1
ATOM 565 C CA . THR A 1 72 ? -2.438 9.789 -1.648 1.00 89.75 72 THR A CA 1
ATOM 566 C C . THR A 1 72 ? -3.373 8.987 -0.732 1.00 89.75 72 THR A C 1
ATOM 568 O O . THR A 1 72 ? -3.939 7.987 -1.188 1.00 89.75 72 THR A O 1
ATOM 571 N N . PRO A 1 73 ? -3.587 9.427 0.521 1.00 87.88 73 PRO A N 1
ATOM 572 C CA . PRO A 1 73 ? -2.827 10.462 1.232 1.00 87.88 73 PRO A CA 1
ATOM 573 C C . PRO A 1 73 ? -1.384 10.033 1.519 1.00 87.88 73 PRO A C 1
ATOM 575 O O . PRO A 1 73 ? -1.069 8.845 1.562 1.00 87.88 73 PRO A O 1
ATOM 578 N N . CYS A 1 74 ? -0.498 11.017 1.687 1.00 85.44 74 CYS A N 1
ATOM 579 C CA . CYS A 1 74 ? 0.818 10.754 2.257 1.00 85.44 74 CYS A CA 1
ATOM 580 C C . CYS A 1 74 ? 0.618 10.438 3.736 1.00 85.44 74 CYS A C 1
ATOM 582 O O . CYS A 1 74 ? -0.055 11.192 4.439 1.00 85.44 74 CYS A O 1
ATOM 584 N N . GLY A 1 75 ? 1.181 9.331 4.190 1.00 89.50 75 GLY A N 1
ATOM 585 C CA . GLY A 1 75 ? 1.137 8.963 5.590 1.00 89.50 75 GLY A CA 1
ATOM 586 C C . GLY A 1 75 ? 2.519 8.621 6.118 1.00 89.50 75 GLY A C 1
ATOM 587 O O . GLY A 1 75 ? 3.531 8.752 5.429 1.00 89.50 75 GLY A O 1
ATOM 588 N N . ARG A 1 76 ? 2.546 8.195 7.372 1.00 92.81 76 ARG A N 1
ATOM 589 C CA . ARG A 1 76 ? 3.745 7.807 8.110 1.00 92.81 76 ARG A CA 1
ATOM 590 C C . ARG A 1 76 ? 3.670 6.333 8.477 1.00 92.81 76 ARG A C 1
ATOM 592 O O . ARG A 1 76 ? 2.584 5.793 8.645 1.00 92.81 76 ARG A O 1
ATOM 599 N N . LYS A 1 77 ? 4.816 5.677 8.608 1.00 91.19 77 LYS A N 1
ATOM 600 C CA . LYS A 1 77 ? 4.873 4.264 8.997 1.00 91.19 77 LYS A CA 1
ATOM 601 C C . LYS A 1 77 ? 4.201 4.025 10.351 1.00 91.19 77 LYS A C 1
ATOM 603 O O . LYS A 1 77 ? 4.209 4.911 11.214 1.00 91.19 77 LYS A O 1
ATOM 608 N N . ILE A 1 78 ? 3.629 2.837 10.540 1.00 93.69 78 ILE A N 1
ATOM 609 C CA . ILE A 1 78 ? 2.933 2.496 11.786 1.00 93.69 78 ILE A CA 1
ATOM 610 C C . ILE A 1 78 ? 3.862 2.452 13.008 1.00 93.69 78 ILE A C 1
ATOM 612 O O . ILE A 1 78 ? 3.428 2.793 14.106 1.00 93.69 78 ILE A O 1
ATOM 616 N N . ASP A 1 79 ? 5.142 2.130 12.813 1.00 90.00 79 ASP A N 1
ATOM 617 C CA . ASP A 1 79 ? 6.184 2.142 13.851 1.00 90.00 79 ASP A CA 1
ATOM 618 C C . ASP A 1 79 ? 6.432 3.541 14.454 1.00 90.00 79 ASP A C 1
ATOM 620 O O . ASP A 1 79 ? 6.944 3.668 15.565 1.00 90.00 79 ASP A O 1
ATOM 624 N N . THR A 1 80 ? 6.003 4.603 13.766 1.00 93.50 80 THR A N 1
ATOM 625 C CA . THR A 1 80 ? 6.086 5.986 14.254 1.00 93.50 80 THR A CA 1
ATOM 626 C C . THR A 1 80 ? 4.903 6.398 15.131 1.00 93.50 80 THR A C 1
ATOM 628 O O . THR A 1 80 ? 4.798 7.575 15.487 1.00 93.50 80 THR A O 1
ATOM 631 N N . CYS A 1 81 ? 3.966 5.493 15.442 1.00 92.75 81 CYS A N 1
ATOM 632 C CA . CYS A 1 81 ? 2.750 5.802 16.200 1.00 92.75 81 CYS A CA 1
ATOM 633 C C . CYS A 1 81 ? 3.047 6.614 17.477 1.00 92.75 81 CYS A C 1
ATOM 635 O O . CYS A 1 81 ? 3.968 6.302 18.229 1.00 92.75 81 CYS A O 1
ATOM 637 N N . GLY A 1 82 ? 2.260 7.668 17.730 1.00 91.00 82 GLY A N 1
ATOM 638 C CA . GLY A 1 82 ? 2.481 8.550 18.884 1.00 91.00 82 GLY A CA 1
ATOM 639 C C . GLY A 1 82 ? 1.813 8.047 20.163 1.00 91.00 82 GLY A C 1
ATOM 640 O O . GLY A 1 82 ? 2.135 8.498 21.260 1.00 91.00 82 GLY A O 1
ATOM 641 N N . SER A 1 83 ? 0.865 7.119 20.027 1.00 94.38 83 SER A N 1
ATOM 642 C CA . SER A 1 83 ? 0.092 6.560 21.127 1.00 94.38 83 SER A CA 1
ATOM 643 C C . SER A 1 83 ? -0.328 5.119 20.831 1.00 94.38 83 SER A C 1
ATOM 645 O O . SER A 1 83 ? -0.407 4.698 19.675 1.00 94.38 83 SER A O 1
ATOM 647 N N . THR A 1 84 ? -0.673 4.362 21.876 1.00 96.00 84 THR A N 1
ATOM 648 C CA . THR A 1 84 ? -1.296 3.036 21.719 1.00 96.00 84 THR A CA 1
ATOM 649 C C . THR A 1 84 ? -2.598 3.117 20.921 1.00 96.00 84 THR A C 1
ATOM 651 O O . THR A 1 84 ? -2.914 2.197 20.171 1.00 96.00 84 THR A O 1
ATOM 654 N N . LEU A 1 85 ? -3.346 4.217 21.053 1.00 94.62 85 LEU A N 1
ATOM 655 C CA . LEU A 1 85 ? -4.585 4.416 20.310 1.00 94.62 85 LEU A CA 1
ATOM 656 C C . LEU A 1 85 ? -4.316 4.566 18.808 1.00 94.62 85 LEU A C 1
ATOM 658 O O . LEU A 1 85 ? -4.996 3.910 18.025 1.00 94.62 85 LEU A O 1
ATOM 662 N N . ASP A 1 86 ? -3.307 5.351 18.417 1.00 93.50 86 ASP A N 1
ATOM 663 C CA . ASP A 1 86 ? -2.894 5.512 17.014 1.00 93.50 86 ASP A CA 1
ATOM 664 C C . ASP A 1 86 ? -2.534 4.159 16.399 1.00 93.50 86 ASP A C 1
ATOM 666 O O . ASP A 1 86 ? -2.971 3.831 15.298 1.00 93.50 86 ASP A O 1
ATOM 670 N N . PHE A 1 87 ? -1.757 3.358 17.132 1.00 94.94 87 PHE A N 1
ATOM 671 C CA . PHE A 1 87 ? -1.331 2.033 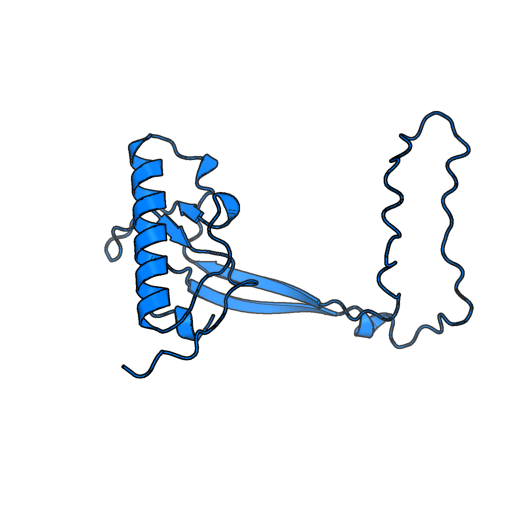16.694 1.00 94.94 87 PHE A CA 1
ATOM 672 C C . PHE A 1 87 ? -2.523 1.093 16.484 1.00 94.94 87 PHE A C 1
ATOM 674 O O . PHE A 1 87 ? -2.680 0.500 15.416 1.00 94.94 87 PHE A O 1
ATOM 681 N N . VAL A 1 88 ? -3.405 0.990 17.484 1.00 96.06 88 VAL A N 1
ATOM 682 C CA . VAL A 1 88 ? -4.588 0.122 17.414 1.00 96.06 88 VAL A CA 1
ATOM 683 C C . VAL A 1 88 ? -5.553 0.592 16.324 1.00 96.06 88 VAL A C 1
ATOM 685 O O . VAL A 1 88 ? -6.106 -0.245 15.610 1.00 96.06 88 VAL A O 1
ATOM 688 N N . ALA A 1 89 ? -5.739 1.904 16.153 1.00 95.38 89 ALA A N 1
ATOM 689 C CA . ALA A 1 89 ? -6.556 2.462 15.079 1.00 95.38 89 ALA A CA 1
ATOM 690 C C . ALA A 1 89 ? -5.966 2.134 13.698 1.00 95.38 89 ALA A C 1
ATOM 692 O O . ALA A 1 89 ? -6.692 1.654 12.829 1.00 95.38 89 ALA A O 1
ATOM 693 N N . GLY A 1 90 ? -4.649 2.292 13.531 1.00 94.75 90 GLY A N 1
ATOM 694 C CA . GLY A 1 90 ? -3.934 1.940 12.306 1.00 94.75 90 GLY A CA 1
ATOM 695 C C . GLY A 1 90 ? -4.098 0.471 11.915 1.00 94.75 90 GLY A C 1
ATOM 696 O O . GLY A 1 90 ? -4.499 0.174 10.790 1.00 94.75 90 GLY A O 1
ATOM 697 N N . ILE A 1 91 ? -3.863 -0.453 12.856 1.00 95.25 91 ILE A N 1
ATOM 698 C CA . ILE A 1 91 ? -4.043 -1.896 12.620 1.00 95.25 91 ILE A CA 1
ATOM 699 C C . ILE A 1 91 ? -5.504 -2.228 12.319 1.00 95.25 91 ILE A C 1
ATOM 701 O O . ILE A 1 91 ? -5.785 -2.966 11.376 1.00 95.25 91 ILE A O 1
ATOM 705 N N . ARG A 1 92 ? -6.450 -1.690 13.099 1.00 95.81 92 ARG A N 1
ATOM 706 C CA . ARG A 1 92 ? -7.888 -1.905 12.883 1.00 95.81 92 ARG A CA 1
ATOM 707 C C . ARG A 1 92 ? -8.288 -1.521 11.462 1.00 95.81 92 ARG A C 1
ATOM 709 O O . ARG A 1 92 ? -9.013 -2.271 10.811 1.00 95.81 92 ARG A O 1
ATOM 716 N N . ASP A 1 93 ? -7.835 -0.366 10.993 1.00 96.06 93 ASP A N 1
ATOM 717 C CA . ASP A 1 93 ? -8.205 0.145 9.678 1.00 96.06 93 ASP A CA 1
ATOM 718 C C . ASP A 1 93 ? -7.520 -0.645 8.555 1.00 96.06 93 ASP A C 1
ATOM 720 O O . ASP A 1 93 ? -8.163 -0.938 7.549 1.00 96.06 93 ASP A O 1
ATOM 724 N N . ALA A 1 94 ? -6.284 -1.114 8.760 1.00 94.69 94 ALA A N 1
ATOM 725 C CA . ALA A 1 94 ? -5.631 -2.049 7.844 1.00 94.69 94 ALA A CA 1
ATOM 726 C C . ALA A 1 94 ? -6.380 -3.391 7.736 1.00 94.69 94 ALA A C 1
ATOM 728 O O . ALA A 1 94 ? -6.570 -3.910 6.636 1.00 94.69 94 ALA A O 1
ATOM 729 N N . ILE A 1 95 ? -6.869 -3.937 8.856 1.00 95.19 95 ILE A N 1
ATOM 730 C CA . ILE A 1 95 ? -7.689 -5.160 8.859 1.00 95.19 95 ILE A CA 1
ATOM 731 C C . ILE A 1 95 ? -8.989 -4.934 8.082 1.00 95.19 95 ILE A C 1
ATOM 733 O O . ILE A 1 95 ? -9.341 -5.759 7.241 1.00 95.19 95 ILE A O 1
ATOM 737 N N . LYS A 1 96 ? -9.682 -3.812 8.313 1.00 96.25 96 LYS A N 1
ATOM 738 C CA . LYS A 1 96 ? -10.906 -3.459 7.574 1.00 96.25 96 LYS A CA 1
ATOM 739 C C . LYS A 1 96 ? -10.650 -3.301 6.075 1.00 96.25 96 LYS A C 1
ATOM 741 O O . LYS A 1 96 ? -11.424 -3.812 5.271 1.00 96.25 96 LYS A O 1
ATOM 746 N N . ALA A 1 97 ? -9.555 -2.641 5.699 1.00 95.38 97 ALA A N 1
ATOM 747 C CA . ALA A 1 97 ? -9.148 -2.513 4.304 1.00 95.38 97 ALA A CA 1
ATOM 748 C C . ALA A 1 97 ? -8.904 -3.891 3.673 1.00 95.38 97 ALA A C 1
ATOM 750 O O . ALA A 1 97 ? -9.380 -4.168 2.575 1.00 95.38 97 ALA A O 1
ATOM 751 N N . HIS A 1 98 ? -8.229 -4.796 4.388 1.00 95.56 98 HIS A N 1
ATOM 752 C CA . HIS A 1 98 ? -8.023 -6.163 3.918 1.00 95.56 98 HIS A CA 1
ATOM 753 C C . HIS A 1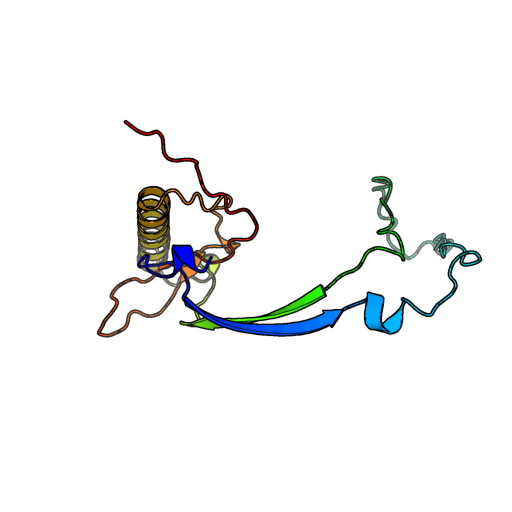 98 ? -9.331 -6.952 3.782 1.00 95.56 98 HIS A C 1
ATOM 755 O O . HIS A 1 98 ? -9.506 -7.665 2.800 1.00 95.56 98 HIS A O 1
ATOM 761 N N . GLN A 1 99 ? -10.269 -6.805 4.721 1.00 95.31 99 GLN A N 1
ATOM 762 C CA . GLN A 1 99 ? -11.599 -7.413 4.613 1.00 95.31 99 GLN A CA 1
ATOM 763 C C . GLN A 1 99 ? -12.320 -6.943 3.344 1.00 95.31 99 GLN A C 1
ATOM 765 O O . GLN A 1 99 ? -12.768 -7.774 2.560 1.00 95.31 99 GLN A O 1
ATOM 770 N N . GLY A 1 100 ? -12.322 -5.634 3.077 1.00 95.44 100 GLY A N 1
ATOM 771 C CA . GLY A 1 100 ? -12.909 -5.093 1.851 1.00 95.44 100 GLY A CA 1
ATOM 772 C C . GLY A 1 100 ? -12.210 -5.570 0.571 1.00 95.44 100 GLY A C 1
ATOM 773 O O . GLY A 1 100 ? -12.861 -5.735 -0.458 1.00 95.44 100 GLY A O 1
ATOM 774 N N . LEU A 1 101 ? -10.900 -5.848 0.616 1.00 95.19 101 LEU A N 1
ATOM 775 C CA . LEU A 1 101 ? -10.186 -6.494 -0.493 1.00 95.19 101 LEU A CA 1
ATOM 776 C C . LEU A 1 101 ? -10.664 -7.934 -0.709 1.00 95.19 101 LEU A C 1
ATOM 778 O O . LEU A 1 101 ? -10.891 -8.341 -1.849 1.00 95.19 101 LEU A O 1
ATOM 782 N N . VAL A 1 102 ? -10.843 -8.700 0.369 1.00 94.75 102 VAL A N 1
ATOM 783 C CA . VAL A 1 102 ? -11.328 -10.084 0.299 1.00 94.75 102 VAL A CA 1
ATOM 784 C C . VAL A 1 102 ? -12.741 -10.141 -0.285 1.00 94.75 102 VAL A C 1
ATOM 786 O O . VAL A 1 102 ? -13.005 -11.016 -1.111 1.00 94.75 102 VAL A O 1
ATOM 789 N N . ASP A 1 103 ? -13.604 -9.175 0.042 1.00 94.94 103 ASP A N 1
ATOM 790 C CA . ASP A 1 103 ? -14.964 -9.070 -0.512 1.00 94.94 103 ASP A CA 1
ATOM 791 C C . ASP A 1 103 ? -14.971 -8.937 -2.044 1.00 94.94 103 ASP A C 1
ATOM 793 O O . ASP A 1 103 ? -15.873 -9.433 -2.721 1.00 94.94 103 ASP A O 1
ATOM 797 N N . ILE A 1 104 ? -13.926 -8.333 -2.618 1.00 93.81 104 ILE A N 1
ATOM 798 C CA . ILE A 1 104 ? -13.719 -8.235 -4.071 1.00 93.81 104 ILE A CA 1
ATOM 799 C C . ILE A 1 104 ? -12.732 -9.285 -4.608 1.00 93.81 104 ILE A C 1
ATOM 801 O O . ILE A 1 104 ? -12.185 -9.136 -5.703 1.00 93.81 104 ILE A O 1
ATOM 805 N N . SER A 1 105 ? -12.521 -10.371 -3.856 1.00 94.19 105 SER A N 1
ATOM 806 C CA . SER A 1 105 ? -11.648 -11.501 -4.205 1.00 94.19 105 SER A CA 1
ATOM 807 C C . SER A 1 105 ? -10.180 -11.114 -4.423 1.00 94.19 105 SER A C 1
ATOM 809 O O . SER A 1 105 ? -9.496 -11.670 -5.284 1.00 94.19 105 SER A O 1
ATOM 811 N N . ILE A 1 106 ? -9.668 -10.161 -3.646 1.00 94.56 106 ILE A N 1
ATOM 812 C CA . ILE A 1 106 ? -8.254 -9.775 -3.629 1.00 94.56 106 ILE A CA 1
ATOM 813 C C . ILE A 1 106 ? -7.664 -10.118 -2.264 1.00 94.56 106 ILE A C 1
ATOM 815 O O . ILE A 1 106 ? -8.119 -9.638 -1.233 1.00 94.56 106 ILE A O 1
ATOM 819 N N . LEU A 1 107 ? -6.600 -10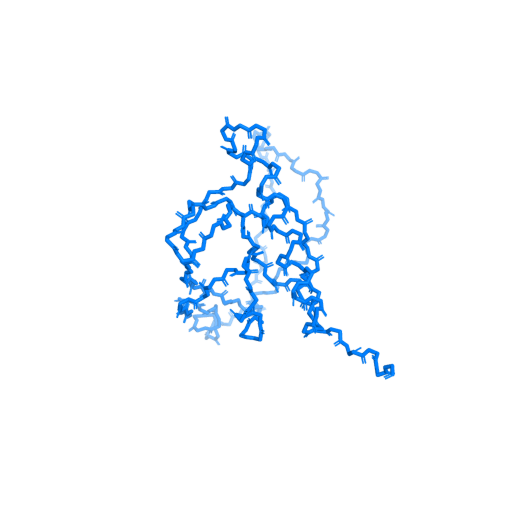.914 -2.259 1.00 94.75 107 LEU A N 1
ATOM 820 C CA . LEU A 1 107 ? -5.758 -11.108 -1.088 1.00 94.75 107 LEU A CA 1
ATOM 821 C C . LEU A 1 107 ? -4.533 -10.200 -1.219 1.00 94.75 107 LEU A C 1
ATOM 823 O O . LEU A 1 107 ? -3.834 -10.260 -2.227 1.00 94.75 107 LEU A O 1
ATOM 827 N N . HIS A 1 108 ? -4.261 -9.388 -0.196 1.00 94.12 108 HIS A N 1
ATOM 828 C CA . HIS A 1 108 ? -3.081 -8.514 -0.155 1.00 94.12 108 HIS A CA 1
ATOM 829 C C . HIS A 1 108 ? -1.755 -9.285 -0.263 1.00 94.12 108 HIS A C 1
ATOM 831 O O . HIS A 1 108 ? -0.824 -8.834 -0.921 1.00 94.12 108 HIS A O 1
ATOM 837 N N . GLY A 1 109 ? -1.682 -10.460 0.369 1.00 91.50 109 GLY A N 1
ATOM 838 C CA . GLY A 1 109 ? -0.515 -11.345 0.343 1.00 91.50 109 GLY A CA 1
ATOM 839 C C . GLY A 1 109 ? 0.527 -11.023 1.413 1.00 91.50 109 GLY A C 1
ATOM 840 O O . GLY A 1 109 ? 1.049 -11.947 2.023 1.00 91.50 109 GLY A O 1
ATOM 841 N N . GLU A 1 110 ? 0.761 -9.741 1.708 1.00 91.81 110 GLU A N 1
ATOM 842 C CA . GLU A 1 110 ? 1.794 -9.328 2.673 1.00 91.81 110 GLU A CA 1
ATOM 843 C C . GLU A 1 110 ? 1.315 -8.245 3.638 1.00 91.81 110 GLU A C 1
ATOM 845 O O . GLU A 1 110 ? 1.475 -7.051 3.397 1.00 91.81 110 GLU A O 1
ATOM 850 N N . ILE A 1 111 ? 0.692 -8.671 4.737 1.00 91.56 111 ILE A N 1
ATOM 851 C CA . ILE A 1 111 ? 0.314 -7.776 5.835 1.00 91.56 111 ILE A CA 1
ATOM 852 C C . ILE A 1 111 ? 1.472 -7.722 6.832 1.00 91.56 111 ILE A C 1
ATOM 854 O O . ILE A 1 111 ? 1.766 -8.711 7.503 1.00 91.56 111 ILE A O 1
ATOM 858 N N . SER A 1 112 ? 2.123 -6.567 6.918 1.00 91.81 112 SER A N 1
ATOM 859 C CA . SER A 1 112 ? 3.276 -6.305 7.782 1.00 91.81 112 SER A CA 1
ATOM 860 C C . SER A 1 112 ? 3.244 -4.860 8.286 1.00 91.81 112 SER A C 1
ATOM 862 O O . SER A 1 112 ? 2.483 -4.038 7.776 1.00 91.81 112 SER A O 1
ATOM 864 N N . GLU A 1 113 ? 4.073 -4.533 9.278 1.00 91.38 113 GLU A N 1
ATOM 865 C CA . GLU A 1 113 ? 4.204 -3.154 9.770 1.00 91.38 113 GLU A CA 1
ATOM 866 C C . GLU A 1 113 ? 4.685 -2.176 8.686 1.00 91.38 113 GLU A C 1
ATOM 868 O O . GLU A 1 113 ? 4.260 -1.025 8.661 1.00 91.38 113 GLU A O 1
ATOM 873 N N . GLU A 1 114 ? 5.498 -2.650 7.739 1.00 91.88 114 GLU A N 1
ATOM 874 C CA . GLU A 1 114 ? 6.020 -1.845 6.628 1.00 91.88 114 GLU A CA 1
ATOM 875 C C . GLU A 1 114 ? 4.939 -1.489 5.598 1.00 91.88 114 GLU A C 1
ATOM 877 O O . GLU A 1 114 ? 5.019 -0.447 4.948 1.00 91.88 114 GLU A O 1
ATOM 882 N N . ASN A 1 115 ? 3.894 -2.316 5.499 1.00 93.88 115 ASN A N 1
ATOM 883 C CA . ASN A 1 115 ? 2.807 -2.154 4.531 1.00 93.88 115 ASN A CA 1
ATOM 884 C C . ASN A 1 115 ? 1.552 -1.510 5.136 1.00 93.88 115 ASN A C 1
ATOM 886 O O . ASN A 1 115 ? 0.530 -1.359 4.459 1.00 93.88 115 ASN A O 1
ATOM 890 N N . ILE A 1 116 ? 1.627 -1.084 6.401 1.00 95.06 116 ILE A N 1
ATOM 891 C CA . ILE A 1 116 ? 0.579 -0.317 7.069 1.00 95.06 116 ILE A CA 1
ATOM 892 C C . ILE A 1 116 ? 1.081 1.101 7.324 1.00 95.06 116 ILE A C 1
ATOM 894 O O . ILE A 1 116 ? 2.063 1.345 8.022 1.00 95.06 116 ILE A O 1
ATOM 898 N N . THR A 1 117 ? 0.353 2.063 6.772 1.00 95.19 117 THR A N 1
ATOM 899 C CA . THR A 1 117 ? 0.649 3.485 6.905 1.00 95.19 117 THR A CA 1
ATOM 900 C C . THR A 1 117 ? -0.425 4.164 7.748 1.00 95.19 117 THR A C 1
ATOM 902 O O . THR A 1 117 ? -1.618 4.004 7.495 1.00 95.19 117 THR A O 1
ATOM 905 N N . LEU A 1 118 ? -0.004 4.955 8.731 1.00 95.44 118 LEU A N 1
ATOM 906 C CA . LEU A 1 118 ? -0.855 5.885 9.459 1.00 95.44 118 LEU A CA 1
ATOM 907 C C . LEU A 1 118 ? -1.073 7.155 8.641 1.00 95.44 118 LEU A C 1
ATOM 909 O O . LEU A 1 118 ? -0.131 7.708 8.073 1.00 95.44 118 LEU A O 1
ATOM 913 N N . LYS A 1 119 ? -2.299 7.657 8.631 1.00 93.38 119 LYS A N 1
ATOM 914 C CA . LYS A 1 119 ? -2.675 8.917 7.992 1.00 93.38 119 LYS A CA 1
ATOM 915 C C . LYS A 1 119 ? -3.516 9.756 8.940 1.00 93.38 119 LYS A C 1
ATOM 917 O O . LYS A 1 119 ? -4.155 9.232 9.852 1.00 93.38 119 LYS A O 1
ATOM 922 N N . ASP A 1 120 ? -3.519 11.055 8.687 1.00 90.19 120 ASP A N 1
ATOM 923 C CA . ASP A 1 120 ? -4.427 11.950 9.382 1.00 90.19 120 ASP A CA 1
ATOM 924 C C . ASP A 1 120 ? -5.836 11.794 8.791 1.00 90.19 120 ASP A C 1
ATOM 926 O O . ASP A 1 120 ? -5.985 11.800 7.561 1.00 90.19 120 ASP A O 1
ATOM 930 N N . PRO A 1 121 ? -6.867 11.639 9.639 1.00 88.75 121 PRO A N 1
ATOM 931 C CA . PRO A 1 121 ? -8.241 11.568 9.173 1.00 88.75 121 PRO A CA 1
ATOM 932 C C . PRO A 1 121 ? -8.651 12.896 8.527 1.00 88.75 121 PRO A C 1
ATOM 934 O O . PRO A 1 121 ? -8.160 13.975 8.870 1.00 88.75 121 PRO A O 1
ATOM 937 N N . THR A 1 122 ? -9.582 12.819 7.586 1.00 87.81 122 THR A N 1
ATOM 938 C CA . THR A 1 122 ? -10.140 13.967 6.864 1.00 87.81 122 THR A CA 1
ATOM 939 C C . THR A 1 122 ? -11.630 14.109 7.166 1.00 87.81 122 THR A C 1
ATOM 941 O O . THR A 1 122 ? -12.217 13.274 7.849 1.00 87.81 122 THR A O 1
ATOM 944 N N . THR A 1 12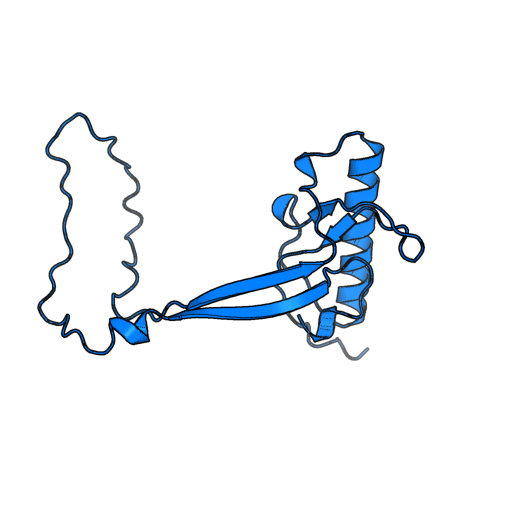3 ? -12.274 15.158 6.648 1.00 87.50 123 THR A N 1
ATOM 945 C CA . THR A 1 123 ? -13.729 15.341 6.805 1.00 87.50 123 THR A CA 1
ATOM 946 C C . THR A 1 123 ? -14.544 14.193 6.216 1.00 87.50 123 THR A C 1
ATOM 948 O O . THR A 1 123 ? -15.638 13.921 6.700 1.00 87.50 123 THR A O 1
ATOM 951 N N . ASP A 1 124 ? -14.003 13.528 5.194 1.00 86.88 124 ASP A N 1
ATOM 952 C CA . ASP A 1 124 ? -14.707 12.513 4.410 1.00 86.88 124 ASP A CA 1
ATOM 953 C C . ASP A 1 124 ? -14.255 11.086 4.763 1.00 86.88 124 ASP A C 1
ATOM 955 O O . ASP A 1 124 ? -14.810 10.114 4.253 1.00 86.88 124 ASP A O 1
ATOM 959 N N . ASP A 1 125 ? -13.229 10.953 5.607 1.00 87.88 125 ASP A N 1
ATOM 960 C CA . ASP A 1 125 ? -12.579 9.685 5.924 1.00 87.88 125 ASP A CA 1
ATOM 961 C C . ASP A 1 125 ? -11.975 9.735 7.330 1.00 87.88 125 ASP A C 1
ATOM 963 O O . ASP A 1 125 ? -10.952 10.384 7.553 1.00 87.88 125 ASP A O 1
ATOM 967 N N . ASP A 1 126 ? -12.611 9.039 8.270 1.00 90.00 126 ASP A N 1
ATOM 968 C CA . ASP A 1 126 ? -12.204 8.951 9.673 1.00 90.00 126 ASP A CA 1
ATOM 969 C C . ASP A 1 126 ? -11.156 7.857 9.932 1.00 90.00 126 ASP A C 1
ATOM 971 O O . ASP A 1 126 ? -10.776 7.618 11.082 1.00 90.00 126 ASP A O 1
ATOM 975 N N . SER A 1 127 ? -10.678 7.175 8.885 1.00 92.06 127 SER A N 1
ATOM 976 C CA . SER A 1 127 ? -9.651 6.154 9.044 1.00 92.06 127 SER A CA 1
ATOM 977 C C . SER A 1 127 ? -8.284 6.767 9.338 1.00 92.06 127 SER A C 1
ATOM 979 O O . SER A 1 127 ? -7.845 7.745 8.733 1.00 92.06 127 SER A O 1
ATOM 981 N N . HIS A 1 128 ? -7.586 6.133 10.270 1.00 93.25 128 HIS A N 1
ATOM 982 C CA . HIS A 1 128 ? -6.238 6.482 10.698 1.00 93.25 128 HIS A CA 1
ATOM 983 C C . HIS A 1 128 ? -5.187 5.582 10.054 1.00 93.25 128 HIS A C 1
ATOM 985 O O . HIS A 1 128 ? -4.010 5.926 10.058 1.00 93.25 128 HIS A O 1
ATOM 991 N N . GLY A 1 129 ? -5.586 4.421 9.530 1.00 94.38 129 GLY A N 1
ATOM 992 C CA . GLY A 1 129 ? -4.703 3.461 8.873 1.00 94.38 129 GLY A CA 1
ATOM 993 C C . GLY A 1 129 ? -5.038 3.253 7.402 1.00 94.38 129 GLY A C 1
ATOM 994 O O . GLY A 1 129 ? -6.167 3.468 6.957 1.00 94.38 129 GLY A O 1
ATOM 995 N N . MET A 1 130 ? -4.037 2.819 6.644 1.00 94.62 130 MET A N 1
ATOM 996 C CA . MET A 1 130 ? -4.159 2.506 5.229 1.00 94.62 130 MET A CA 1
ATOM 997 C C . MET A 1 130 ? -3.170 1.412 4.818 1.00 94.62 130 MET A C 1
ATOM 999 O O . MET A 1 130 ? -2.014 1.435 5.243 1.00 94.62 130 MET A O 1
ATOM 1003 N N . LEU A 1 131 ? -3.612 0.486 3.965 1.00 94.75 131 LEU A N 1
ATOM 1004 C CA . LEU A 1 131 ? -2.755 -0.527 3.347 1.00 94.75 131 LEU A CA 1
ATOM 1005 C C . LEU A 1 131 ? -2.074 0.004 2.086 1.00 94.75 131 LEU A C 1
ATOM 1007 O O . LEU A 1 131 ? -2.720 0.605 1.218 1.00 94.75 131 LEU A O 1
ATOM 1011 N N . ILE A 1 132 ? -0.777 -0.271 1.989 1.00 93.88 132 ILE A N 1
ATOM 1012 C CA . ILE A 1 132 ? 0.081 0.004 0.836 1.00 93.88 132 ILE A CA 1
ATOM 1013 C C . ILE A 1 132 ? 0.761 -1.287 0.371 1.00 93.88 132 ILE A C 1
ATOM 1015 O O . ILE A 1 132 ? 0.679 -2.295 1.052 1.00 93.88 132 ILE A O 1
ATOM 1019 N N . ASP A 1 133 ? 1.469 -1.206 -0.756 1.00 91.38 133 ASP A N 1
ATOM 1020 C CA . ASP A 1 133 ? 2.280 -2.292 -1.322 1.00 91.38 133 ASP A CA 1
ATOM 1021 C C . ASP A 1 133 ? 1.505 -3.575 -1.686 1.00 91.38 133 ASP A C 1
ATOM 1023 O O . ASP A 1 133 ? 1.232 -4.452 -0.877 1.00 91.38 133 ASP A O 1
ATOM 1027 N N . PHE A 1 134 ? 1.174 -3.697 -2.972 1.00 91.62 134 PHE A N 1
ATOM 1028 C CA . PHE A 1 134 ? 0.351 -4.787 -3.504 1.00 91.62 134 PHE A CA 1
ATOM 1029 C C . PHE A 1 134 ? 1.152 -5.718 -4.422 1.00 91.62 134 PHE A C 1
ATOM 1031 O O . PHE A 1 134 ? 0.560 -6.420 -5.249 1.00 91.62 134 PHE A O 1
ATOM 1038 N N . ASP A 1 135 ? 2.482 -5.720 -4.324 1.00 90.44 135 ASP A N 1
ATOM 1039 C CA . ASP A 1 135 ? 3.333 -6.493 -5.235 1.00 90.44 135 ASP A CA 1
ATOM 1040 C C . ASP A 1 135 ? 3.149 -8.010 -5.053 1.00 90.44 135 ASP A C 1
ATOM 1042 O O . ASP A 1 135 ? 3.212 -8.769 -6.024 1.00 90.44 135 ASP A O 1
ATOM 1046 N N . CYS A 1 136 ? 2.790 -8.443 -3.842 1.00 91.94 136 CYS A N 1
ATOM 1047 C CA . CYS A 1 136 ? 2.458 -9.832 -3.511 1.00 91.94 136 CYS A CA 1
ATOM 1048 C C . CYS A 1 136 ? 0.948 -10.137 -3.536 1.00 91.94 136 CYS A C 1
ATOM 1050 O O . CYS A 1 136 ? 0.517 -11.223 -3.137 1.00 91.94 136 CYS A O 1
ATOM 1052 N N . SER A 1 137 ? 0.121 -9.202 -4.015 1.00 93.19 137 SER A N 1
ATOM 1053 C CA . SER A 1 137 ? -1.329 -9.388 -4.041 1.00 93.19 137 SER A CA 1
ATOM 1054 C C . SER A 1 137 ? -1.781 -10.366 -5.116 1.00 93.19 137 SER A C 1
ATOM 1056 O O . SER A 1 137 ? -1.346 -10.322 -6.268 1.00 93.19 137 SER A O 1
ATOM 1058 N N . VAL A 1 138 ? -2.755 -11.202 -4.765 1.00 93.19 138 VAL A N 1
ATOM 1059 C CA . VAL A 1 138 ? -3.341 -12.194 -5.668 1.00 93.19 138 VAL A CA 1
ATOM 1060 C C . VAL A 1 138 ? -4.850 -12.023 -5.748 1.00 93.19 138 VAL A C 1
ATOM 1062 O O . VAL A 1 138 ? -5.529 -11.811 -4.745 1.00 93.19 138 VAL A O 1
ATOM 1065 N N . LYS A 1 139 ? -5.399 -12.139 -6.958 1.00 91.12 139 LYS A N 1
ATOM 1066 C CA . LYS A 1 139 ? -6.843 -12.305 -7.128 1.00 91.12 139 LYS A CA 1
ATOM 1067 C C . LYS A 1 139 ? -7.189 -13.757 -6.839 1.00 91.12 139 LYS A C 1
ATOM 1069 O O . LYS A 1 139 ? -6.710 -14.646 -7.546 1.00 91.12 139 LYS A O 1
ATOM 1074 N N . SER A 1 140 ? -8.012 -14.006 -5.827 1.00 81.75 140 SER A N 1
ATOM 1075 C CA . SER A 1 140 ? -8.599 -15.327 -5.667 1.00 81.75 140 SER A CA 1
ATOM 1076 C C . SER A 1 140 ? -9.633 -15.526 -6.777 1.00 81.75 140 SER A C 1
ATOM 1078 O O . SER A 1 140 ? -10.357 -14.609 -7.170 1.00 81.75 140 SER A O 1
ATOM 1080 N N . LYS A 1 141 ? -9.688 -16.732 -7.347 1.00 68.31 141 LYS A N 1
ATOM 1081 C CA . LYS A 1 141 ? -10.884 -17.133 -8.085 1.00 68.31 141 LYS A CA 1
ATOM 1082 C C . LYS A 1 141 ? -11.937 -17.331 -7.009 1.00 68.31 141 LYS A C 1
ATOM 1084 O O . LYS A 1 141 ? -11.784 -18.251 -6.210 1.00 68.31 141 LYS A O 1
ATOM 1089 N N . GLY A 1 142 ? -12.915 -16.431 -6.932 1.00 56.56 142 GLY A N 1
ATOM 1090 C CA . GLY A 1 142 ? -13.997 -16.553 -5.964 1.00 56.56 142 GLY A CA 1
ATOM 1091 C C . GLY A 1 142 ? -14.540 -17.980 -5.992 1.00 56.56 142 GLY A C 1
ATOM 1092 O O . GLY A 1 142 ? -14.803 -18.520 -7.071 1.00 56.56 142 GLY A O 1
ATOM 1093 N N . ASN A 1 143 ? -14.660 -18.612 -4.825 1.00 45.25 143 ASN A N 1
ATOM 1094 C CA . ASN A 1 143 ? -15.506 -19.789 -4.735 1.00 45.25 143 ASN A CA 1
ATOM 1095 C C . ASN A 1 143 ? -16.911 -19.306 -5.087 1.00 45.25 143 ASN A C 1
ATOM 1097 O O . ASN A 1 143 ? -17.492 -18.504 -4.359 1.00 45.25 143 ASN A O 1
ATOM 1101 N N . VAL A 1 144 ? -17.411 -19.756 -6.236 1.00 43.75 144 VAL A N 1
ATOM 1102 C CA . VAL A 1 144 ? -18.837 -19.715 -6.540 1.00 43.75 144 VAL A CA 1
ATOM 1103 C C . VAL A 1 144 ? -19.482 -20.614 -5.489 1.00 43.75 144 VAL A C 1
ATOM 1105 O O . VAL A 1 144 ? -19.387 -21.837 -5.587 1.00 43.75 144 VAL A O 1
ATOM 1108 N N . ALA A 1 145 ? -19.991 -19.999 -4.425 1.00 37.62 145 ALA A N 1
ATOM 1109 C CA . ALA A 1 145 ? -20.917 -20.636 -3.503 1.00 37.62 145 ALA A CA 1
ATOM 1110 C C . ALA A 1 145 ? -22.323 -20.583 -4.104 1.00 37.62 145 ALA A C 1
ATOM 1112 O O . ALA A 1 145 ? -22.663 -19.532 -4.698 1.00 37.62 145 ALA A O 1
#

Foldseek 3Di:
DVLLCVFQQAWAWDDKDWPDKLCVPCVPDDCVVPDDDDPPCPDPPDDPPPDPPVPPVPPSPDIDIDMDTDIDDDFAQLVPQPDPVLNVLQVVSQVSSQVSCVVSQKHQQDDDSRQKTADDADPVGPRRIHGHDSPRMDRHPDPPD

Radius of gyration: 21.56 Å; chains: 1; bounding box: 64×36×50 Å

Organism: NCBI:txid62690

pLDDT: mean 81.06, std 17.47, range [37.62, 96.25]